Protein AF-A0A944PGG8-F1 (afdb_monomer)

Secondary structure (DSSP, 8-state):
-HHHHHHHHIIIIIHHHHHHHHHH--TT-----TT-S-SSPPPPPPPP-

Solvent-accessible surface area (backbone atoms only — not comparable to full-atom values): 3303 Å² total; per-residue (Å²): 110,70,69,57,52,51,50,50,46,42,59,71,46,53,46,53,50,54,52,50,41,48,72,77,56,47,87,80,66,80,68,93,53,95,82,54,92,59,93,71,77,84,72,78,81,74,80,84,128

Radius of gyration: 17.35 Å; Cα contacts (8 Å, |Δi|>4): 6; chains: 1; bounding box: 37×32×40 Å

Mean predicted aligned error: 8.27 Å

Foldseek 3Di:
DVVVVVVCCCVVPVVVVQVVCCVPPNPVPDDPDPPDPDPDDDDDPDPDD

pLDDT: mean 84.41, std 10.16, range [63.03, 97.81]

Sequence (49 aa):
MRTFLLLIAYYLVVTPIGLLSRLVDDPLARRWNRRADTYWNATAPSPAR

Structure (mmCIF, N/CA/C/O backbone):
data_AF-A0A944PGG8-F1
#
_entry.id   AF-A0A944PGG8-F1
#
loop_
_atom_site.group_PDB
_atom_site.id
_atom_site.type_symbol
_atom_site.label_atom_id
_atom_site.label_alt_id
_atom_site.label_comp_id
_atom_site.label_asym_id
_atom_site.label_entity_id
_atom_site.label_seq_id
_atom_site.pdbx_PDB_ins_code
_atom_site.Cartn_x
_atom_site.Cartn_y
_atom_site.Cartn_z
_atom_site.occupancy
_atom_site.B_iso_or_equiv
_atom_site.auth_seq_id
_atom_site.auth_comp_id
_atom_site.auth_asym_id
_atom_site.auth_atom_id
_atom_site.pdbx_PDB_model_num
ATOM 1 N N . MET A 1 1 ? -16.992 -7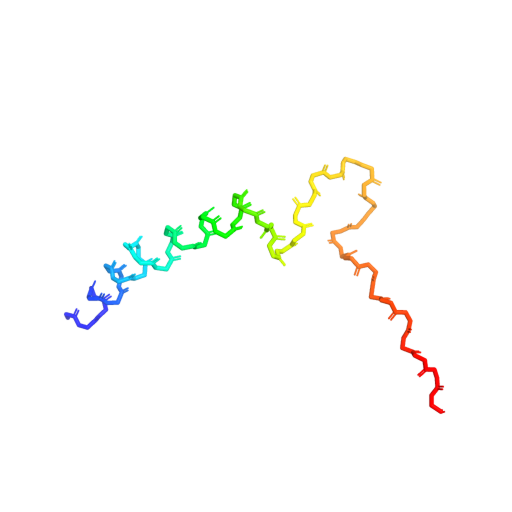.900 16.176 1.00 77.62 1 MET A N 1
ATOM 2 C CA . MET A 1 1 ? -15.897 -7.095 16.775 1.00 77.62 1 MET A CA 1
ATOM 3 C C . MET A 1 1 ? -14.516 -7.426 16.210 1.00 77.62 1 MET A C 1
ATOM 5 O O . MET A 1 1 ? -13.806 -6.492 15.873 1.00 77.62 1 MET A O 1
ATOM 9 N N . ARG A 1 2 ? -14.142 -8.705 16.015 1.00 93.75 2 ARG A N 1
ATOM 10 C CA . ARG A 1 2 ? -12.839 -9.093 15.422 1.00 93.75 2 ARG A CA 1
ATOM 11 C C . ARG A 1 2 ? -12.498 -8.349 14.124 1.00 93.75 2 ARG A C 1
ATOM 13 O O . ARG A 1 2 ? -11.412 -7.804 14.002 1.00 93.75 2 ARG A O 1
ATOM 20 N N . THR A 1 3 ? -13.444 -8.271 13.188 1.00 95.19 3 THR A N 1
ATOM 21 C CA . THR A 1 3 ? -13.257 -7.575 11.904 1.00 95.19 3 THR A CA 1
ATOM 22 C C . THR A 1 3 ? -12.951 -6.089 12.080 1.00 95.19 3 THR A C 1
ATOM 24 O O . THR A 1 3 ? -12.106 -5.556 11.377 1.00 95.19 3 THR A O 1
ATOM 27 N N . PHE A 1 4 ? -13.584 -5.432 13.055 1.00 97.00 4 PHE A N 1
ATOM 28 C CA . PHE A 1 4 ? -13.329 -4.025 13.363 1.00 97.00 4 PHE A CA 1
ATOM 29 C C . PHE A 1 4 ? -11.934 -3.813 13.952 1.00 97.00 4 PHE A C 1
ATOM 31 O O . PHE A 1 4 ? -11.246 -2.879 13.561 1.00 97.00 4 PHE A O 1
ATOM 38 N N . LEU A 1 5 ? -11.483 -4.704 14.838 1.00 96.88 5 LEU A N 1
ATOM 39 C CA . LEU A 1 5 ? -10.121 -4.647 15.373 1.00 96.88 5 LEU A CA 1
ATOM 40 C C . LEU A 1 5 ? -9.075 -4.831 14.267 1.00 96.88 5 LEU A C 1
ATOM 42 O O . LEU A 1 5 ? -8.094 -4.095 14.223 1.00 96.88 5 LEU A O 1
ATOM 46 N N . LEU A 1 6 ? -9.313 -5.762 13.338 1.00 97.31 6 LEU A N 1
ATOM 47 C CA . LEU A 1 6 ? -8.441 -5.969 12.180 1.00 97.31 6 LEU A CA 1
ATOM 48 C C . LEU A 1 6 ? -8.437 -4.762 11.240 1.00 97.31 6 LEU A C 1
ATOM 50 O O . LEU A 1 6 ? -7.373 -4.372 10.776 1.00 97.31 6 LEU A O 1
ATOM 54 N N . LEU A 1 7 ? -9.598 -4.148 10.998 1.00 97.69 7 LEU A N 1
ATOM 55 C CA . LEU A 1 7 ? -9.706 -2.925 10.204 1.00 97.69 7 LEU A CA 1
ATOM 56 C C . LEU 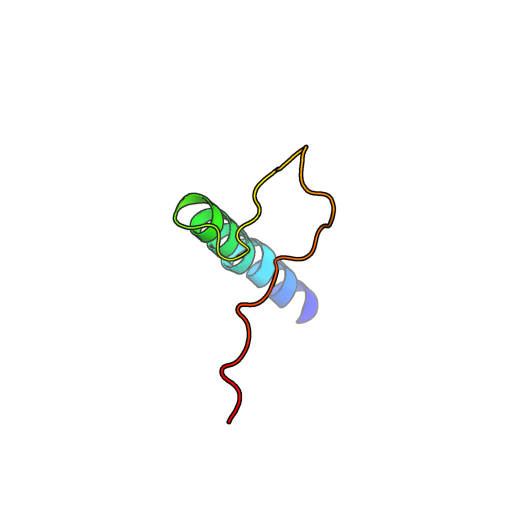A 1 7 ? -8.854 -1.809 10.817 1.00 97.69 7 LEU A C 1
ATOM 58 O O . LEU A 1 7 ? -8.049 -1.199 10.119 1.00 97.69 7 LEU A O 1
ATOM 62 N N . ILE A 1 8 ? -9.009 -1.574 12.122 1.00 97.81 8 ILE A N 1
ATOM 63 C CA . ILE A 1 8 ? -8.273 -0.532 12.842 1.00 97.81 8 ILE A CA 1
ATOM 64 C C . ILE A 1 8 ? -6.768 -0.814 12.792 1.00 97.81 8 ILE A C 1
ATOM 66 O O . ILE A 1 8 ? -6.000 0.075 12.437 1.00 97.81 8 ILE A O 1
ATOM 70 N N . ALA A 1 9 ? -6.340 -2.046 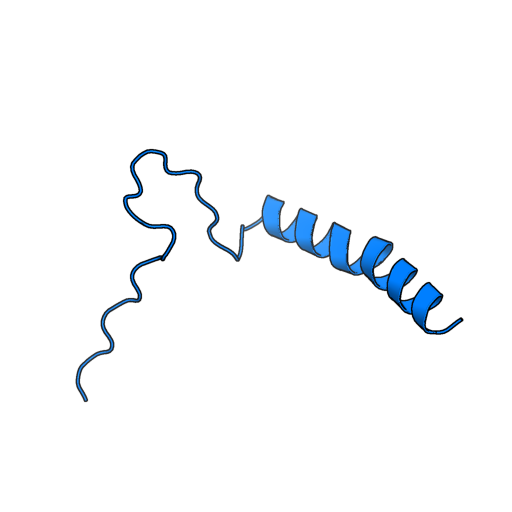13.080 1.00 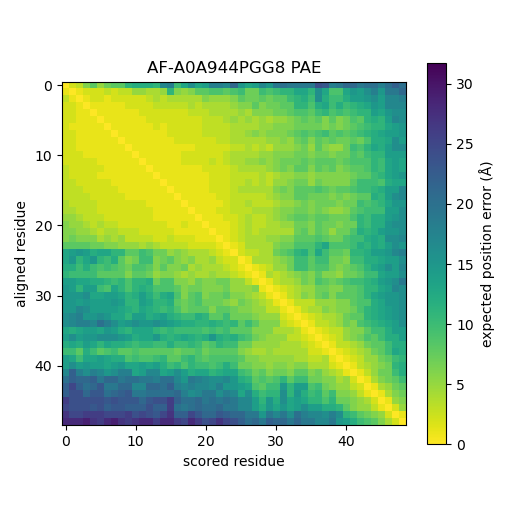97.56 9 ALA A N 1
ATOM 71 C CA . ALA A 1 9 ? -4.928 -2.424 13.025 1.00 97.56 9 ALA A CA 1
ATOM 72 C C . ALA A 1 9 ? -4.346 -2.272 11.609 1.00 97.56 9 ALA A C 1
ATOM 74 O O . ALA A 1 9 ? -3.255 -1.731 11.433 1.00 97.56 9 ALA A O 1
ATOM 75 N N . TYR A 1 10 ? -5.084 -2.694 10.583 1.00 97.31 10 TYR A N 1
ATOM 76 C CA . TYR A 1 10 ? -4.657 -2.550 9.194 1.00 97.31 10 TYR A CA 1
ATOM 77 C C . TYR A 1 10 ? -4.522 -1.075 8.794 1.00 97.31 10 TYR A C 1
ATOM 79 O O . TYR A 1 10 ? -3.535 -0.667 8.176 1.00 97.31 10 TYR A O 1
ATOM 87 N N . TYR A 1 11 ? -5.496 -0.255 9.179 1.00 97.44 11 TYR A N 1
ATOM 88 C CA . TYR A 1 11 ? -5.512 1.156 8.821 1.00 97.44 11 TYR A CA 1
ATOM 89 C C . TYR A 1 11 ? -4.450 1.965 9.578 1.00 97.44 11 TYR A C 1
ATOM 91 O O . 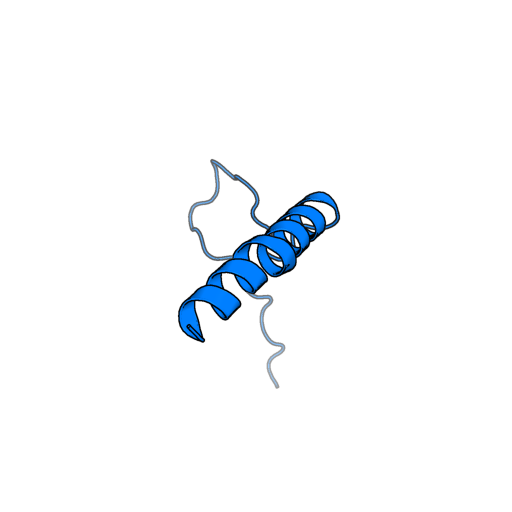TYR A 1 11 ? -3.783 2.804 8.983 1.00 97.44 11 TYR A O 1
ATOM 99 N N . LEU A 1 12 ? -4.254 1.701 10.873 1.00 97.75 12 LEU A N 1
ATOM 100 C CA . LEU A 1 12 ? -3.353 2.488 11.723 1.00 97.75 12 LEU A CA 1
ATOM 101 C C . LEU A 1 12 ? -1.916 1.972 11.775 1.00 97.75 12 LEU A C 1
ATOM 103 O O . LEU A 1 12 ? -1.031 2.735 12.143 1.00 97.75 12 LEU A O 1
ATOM 107 N N . VAL A 1 13 ? -1.666 0.705 11.444 1.00 96.81 13 VAL A N 1
ATOM 108 C CA . VAL A 1 13 ? -0.318 0.117 11.518 1.00 96.81 13 VAL A CA 1
ATOM 109 C C . VAL A 1 13 ? 0.177 -0.242 10.128 1.00 96.81 13 VAL A C 1
ATOM 111 O O . VAL A 1 13 ? 1.172 0.305 9.662 1.00 96.81 13 VAL A O 1
ATOM 114 N N . VAL A 1 14 ? -0.541 -1.119 9.424 1.00 96.50 14 VAL A N 1
ATOM 115 C CA . VAL A 1 14 ? -0.070 -1.655 8.136 1.00 96.50 14 VAL A CA 1
ATOM 116 C C . VAL A 1 14 ? 0.004 -0.561 7.068 1.00 96.50 14 VAL A C 1
ATOM 118 O O . VAL A 1 14 ? 0.997 -0.459 6.351 1.00 96.50 14 VAL A O 1
ATOM 121 N N . THR A 1 15 ? -1.016 0.294 6.988 1.00 95.88 15 THR A N 1
ATOM 122 C CA . THR A 1 15 ? -1.088 1.370 5.986 1.00 95.88 15 THR A CA 1
ATOM 123 C C . THR A 1 15 ? 0.031 2.412 6.137 1.00 95.88 15 THR A C 1
ATOM 125 O O . THR A 1 15 ? 0.726 2.653 5.147 1.00 95.88 15 THR A O 1
ATOM 128 N N . PRO A 1 16 ? 0.279 3.019 7.318 1.00 95.44 16 PRO A N 1
ATOM 129 C CA . PRO A 1 16 ? 1.373 3.977 7.460 1.00 95.44 16 PRO A CA 1
ATOM 130 C C . PRO A 1 16 ? 2.748 3.333 7.300 1.00 95.44 16 PRO A C 1
ATOM 132 O O . PRO A 1 16 ? 3.611 3.963 6.698 1.00 95.44 16 PRO A O 1
ATOM 135 N N . ILE A 1 17 ? 2.949 2.084 7.746 1.00 95.06 17 ILE A N 1
ATOM 136 C CA . ILE A 1 17 ? 4.195 1.351 7.468 1.00 95.06 17 ILE A CA 1
ATOM 137 C C . ILE A 1 17 ? 4.405 1.237 5.956 1.00 95.06 17 ILE A C 1
ATOM 139 O O . ILE A 1 17 ? 5.467 1.605 5.472 1.00 95.06 17 ILE A O 1
ATOM 143 N N . GLY A 1 18 ? 3.393 0.817 5.192 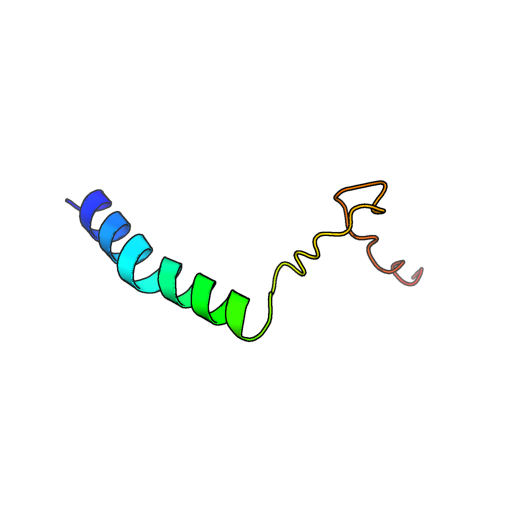1.00 90.88 18 GLY A N 1
ATOM 144 C CA . GLY A 1 18 ? 3.494 0.727 3.733 1.00 90.88 18 GLY A CA 1
ATOM 145 C C . GLY A 1 18 ? 3.765 2.075 3.052 1.00 90.88 18 GLY A C 1
ATOM 146 O O . GLY A 1 18 ? 4.527 2.135 2.087 1.00 90.88 18 GLY A O 1
ATOM 147 N N . LEU A 1 19 ? 3.183 3.166 3.562 1.00 91.38 19 LEU A N 1
ATOM 148 C CA . LEU A 1 19 ? 3.442 4.526 3.073 1.00 91.38 19 LEU A CA 1
ATOM 149 C C . LEU A 1 19 ? 4.872 4.988 3.375 1.00 91.38 19 LEU A C 1
ATOM 151 O O . LEU A 1 19 ? 5.524 5.548 2.496 1.00 91.38 19 LEU A O 1
ATOM 155 N N . LEU A 1 20 ? 5.365 4.729 4.588 1.00 93.25 20 LEU A N 1
ATOM 156 C CA . LEU A 1 20 ? 6.744 5.009 4.991 1.00 93.25 20 LEU A CA 1
ATOM 157 C C . LEU A 1 20 ? 7.736 4.182 4.172 1.00 93.25 20 LEU A C 1
ATOM 159 O O . LEU A 1 20 ? 8.699 4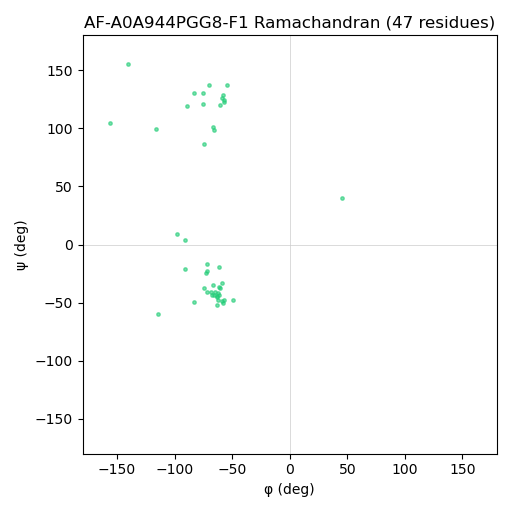.740 3.655 1.00 93.25 20 LEU A O 1
ATOM 163 N N . SER A 1 21 ? 7.475 2.886 3.984 1.00 89.88 21 SER A N 1
ATOM 164 C CA . SER A 1 21 ? 8.282 2.028 3.113 1.00 89.88 21 SER A CA 1
ATOM 165 C C . SER A 1 21 ? 8.336 2.594 1.702 1.00 89.88 21 SER A C 1
ATOM 167 O O . SER A 1 21 ? 9.422 2.781 1.179 1.00 89.88 21 SER A O 1
ATOM 169 N N . ARG A 1 22 ? 7.192 2.982 1.124 1.00 87.38 22 ARG A N 1
ATOM 170 C CA . ARG A 1 22 ? 7.153 3.616 -0.201 1.00 87.38 22 ARG A CA 1
ATOM 171 C C . ARG A 1 22 ? 7.966 4.915 -0.279 1.00 87.38 22 ARG A C 1
ATOM 173 O O . ARG A 1 22 ? 8.474 5.231 -1.349 1.00 87.38 22 ARG A O 1
ATOM 180 N N . LEU A 1 23 ? 8.040 5.680 0.811 1.00 86.75 23 LEU A N 1
ATOM 181 C CA . LEU A 1 23 ? 8.802 6.928 0.860 1.00 86.75 23 LEU A CA 1
ATOM 182 C C . LEU A 1 23 ? 10.317 6.684 0.921 1.00 86.75 23 LEU A C 1
ATOM 184 O O . LEU A 1 23 ? 11.066 7.452 0.327 1.00 86.75 23 LEU A O 1
ATOM 188 N N . VAL A 1 24 ? 10.756 5.652 1.648 1.00 86.94 24 VAL A N 1
ATOM 189 C CA . VAL A 1 24 ? 12.183 5.340 1.834 1.00 86.94 24 VAL A CA 1
ATOM 190 C C . VAL A 1 24 ? 12.734 4.530 0.663 1.00 86.94 24 VAL A C 1
ATOM 192 O O . VAL A 1 24 ? 13.774 4.885 0.119 1.00 86.94 24 VAL A O 1
ATOM 195 N N . ASP A 1 25 ? 12.047 3.458 0.278 1.00 78.94 25 ASP A N 1
ATOM 196 C CA . ASP A 1 25 ? 12.470 2.559 -0.791 1.00 78.94 25 ASP A CA 1
ATOM 197 C C . ASP A 1 25 ? 11.228 1.843 -1.339 1.00 78.94 25 ASP A C 1
ATOM 199 O O . ASP A 1 25 ? 10.652 1.002 -0.652 1.00 78.94 25 ASP A O 1
ATOM 203 N N . ASP A 1 26 ? 10.742 2.234 -2.526 1.00 79.56 26 ASP A N 1
ATOM 204 C CA . ASP A 1 26 ? 9.488 1.709 -3.085 1.00 79.56 26 ASP A CA 1
ATOM 205 C C . ASP A 1 26 ? 9.639 0.219 -3.433 1.00 79.56 26 ASP A C 1
ATOM 207 O O . ASP A 1 26 ? 10.170 -0.113 -4.500 1.00 79.56 26 ASP A O 1
ATOM 211 N N . PRO A 1 27 ? 9.128 -0.704 -2.590 1.00 74.38 27 PRO A N 1
ATOM 212 C CA . PRO A 1 27 ? 9.432 -2.124 -2.728 1.00 74.38 27 PRO A CA 1
ATOM 213 C C . PRO A 1 27 ? 8.728 -2.741 -3.937 1.00 74.38 27 PRO A C 1
ATOM 215 O O . PRO A 1 27 ? 9.089 -3.825 -4.389 1.00 74.38 27 PRO A O 1
ATOM 218 N N . LEU A 1 28 ? 7.711 -2.063 -4.475 1.00 77.00 28 LEU A N 1
ATOM 219 C CA . LEU A 1 28 ? 7.019 -2.497 -5.682 1.00 77.00 28 LEU A CA 1
ATOM 220 C C . LEU A 1 28 ? 7.648 -1.905 -6.949 1.00 77.00 28 LEU A C 1
ATOM 222 O O . LEU A 1 28 ? 7.107 -2.126 -8.034 1.00 77.00 28 LEU A O 1
ATOM 226 N N . ALA A 1 29 ? 8.752 -1.157 -6.819 1.00 73.00 29 ALA A N 1
ATOM 227 C CA . ALA A 1 29 ? 9.457 -0.497 -7.911 1.00 73.00 29 ALA A CA 1
ATOM 228 C C . ALA A 1 29 ? 8.492 0.227 -8.871 1.00 73.00 29 ALA A C 1
ATOM 230 O O . ALA A 1 29 ? 8.648 0.159 -10.097 1.00 73.00 29 ALA A O 1
ATOM 231 N N . ARG A 1 30 ? 7.447 0.887 -8.339 1.00 72.19 30 ARG A N 1
ATOM 232 C CA . ARG A 1 30 ? 6.404 1.516 -9.160 1.00 72.19 30 ARG A CA 1
ATOM 233 C C . ARG A 1 30 ? 6.959 2.784 -9.782 1.00 72.19 30 ARG A C 1
ATOM 235 O O . ARG A 1 30 ? 6.764 3.894 -9.292 1.00 72.19 30 ARG A O 1
ATOM 242 N N . ARG A 1 31 ? 7.606 2.633 -10.931 1.00 70.56 31 ARG A N 1
ATOM 243 C CA . ARG A 1 31 ? 8.024 3.766 -11.746 1.00 70.56 31 ARG A CA 1
ATOM 244 C C . ARG A 1 31 ? 6.909 4.133 -12.711 1.00 70.56 31 ARG A C 1
ATOM 246 O O . ARG A 1 31 ? 6.547 3.346 -13.580 1.00 70.56 31 ARG A O 1
ATOM 253 N N . TRP A 1 32 ? 6.403 5.360 -12.610 1.00 70.25 32 TRP A N 1
ATOM 254 C CA . TRP A 1 32 ? 5.579 5.924 -13.675 1.00 70.25 32 TRP A CA 1
ATOM 255 C C . TRP A 1 32 ? 6.449 6.105 -14.923 1.00 70.25 32 TRP A C 1
ATOM 257 O O . TRP A 1 32 ? 7.223 7.057 -15.031 1.00 70.25 32 TRP A O 1
ATOM 267 N N . ASN A 1 33 ? 6.365 5.159 -15.856 1.00 76.56 33 ASN A N 1
ATOM 268 C CA . ASN A 1 33 ? 7.086 5.200 -17.118 1.00 76.56 33 ASN A CA 1
ATOM 269 C C . ASN A 1 33 ? 6.079 5.292 -18.265 1.00 76.56 33 ASN A C 1
ATOM 271 O O . ASN A 1 33 ? 5.527 4.289 -18.697 1.00 76.56 33 ASN A O 1
ATOM 275 N N . ARG A 1 34 ? 5.863 6.505 -18.784 1.00 76.06 34 ARG A N 1
ATOM 276 C CA . ARG A 1 34 ? 4.946 6.740 -19.914 1.00 76.06 34 ARG A CA 1
ATOM 277 C C . ARG A 1 34 ? 5.377 6.004 -21.194 1.00 76.06 34 ARG A C 1
ATOM 279 O O . ARG A 1 34 ? 4.563 5.831 -22.087 1.00 76.06 34 ARG A O 1
ATOM 286 N N . ARG A 1 35 ? 6.645 5.591 -21.284 1.00 79.88 35 ARG A N 1
ATOM 287 C CA . ARG A 1 35 ? 7.204 4.818 -22.403 1.00 79.88 35 ARG A CA 1
ATOM 288 C C . ARG A 1 35 ? 7.261 3.314 -22.121 1.00 79.88 35 ARG A C 1
ATOM 290 O O . ARG A 1 35 ? 7.937 2.601 -22.847 1.00 79.88 35 ARG A O 1
ATOM 297 N N . ALA A 1 36 ? 6.666 2.838 -21.027 1.00 80.81 36 ALA A N 1
ATOM 298 C CA . ALA A 1 36 ? 6.584 1.407 -20.785 1.00 80.81 36 ALA A CA 1
ATOM 299 C C . ALA A 1 36 ? 5.517 0.804 -21.700 1.00 80.81 36 ALA A C 1
ATOM 301 O O . ALA A 1 36 ? 4.350 1.179 -21.617 1.00 80.81 36 ALA A O 1
ATOM 302 N N . ASP A 1 37 ? 5.927 -0.147 -22.534 1.00 80.62 37 ASP A N 1
ATOM 303 C CA . ASP A 1 37 ? 5.008 -0.873 -23.413 1.00 80.62 37 ASP A CA 1
ATOM 304 C C . ASP A 1 37 ? 4.132 -1.860 -22.629 1.00 80.62 37 ASP A C 1
ATOM 306 O O . ASP A 1 37 ? 3.036 -2.212 -23.059 1.00 80.62 37 ASP A O 1
ATOM 310 N N . THR A 1 38 ? 4.598 -2.308 -21.456 1.00 79.38 38 THR A N 1
ATOM 311 C CA . THR A 1 38 ? 3.857 -3.231 -20.592 1.00 79.38 38 THR A CA 1
ATOM 312 C C . THR A 1 38 ? 4.016 -2.876 -19.117 1.00 79.38 38 THR A C 1
ATOM 314 O O . THR A 1 38 ? 4.998 -2.261 -18.704 1.00 79.38 38 THR A O 1
ATOM 317 N N . TYR A 1 39 ? 3.035 -3.288 -18.313 1.00 77.00 39 TYR A N 1
ATOM 318 C CA . TYR A 1 39 ? 3.061 -3.142 -16.855 1.00 77.00 39 TYR A CA 1
ATOM 319 C C . TYR A 1 39 ? 4.065 -4.090 -16.176 1.00 77.00 39 TYR A C 1
ATOM 321 O O . TYR A 1 39 ? 4.501 -3.838 -15.054 1.00 77.00 39 TYR A O 1
ATOM 329 N N . TRP A 1 40 ? 4.420 -5.195 -16.835 1.00 80.88 40 TRP A N 1
ATOM 330 C CA . TRP A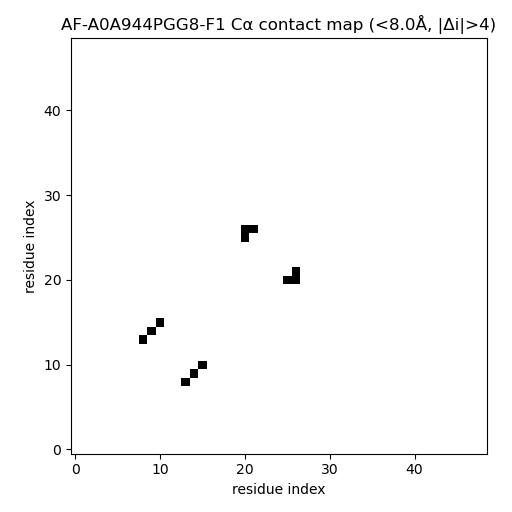 1 40 ? 5.244 -6.243 -16.248 1.00 80.88 40 TRP A CA 1
ATOM 331 C C . TRP A 1 40 ? 6.727 -5.897 -16.346 1.00 80.88 40 TRP A C 1
ATOM 333 O O . TRP A 1 40 ? 7.243 -5.580 -17.415 1.00 80.88 40 TRP A O 1
ATOM 343 N N . ASN A 1 41 ? 7.432 -6.015 -15.223 1.00 76.69 41 ASN A N 1
ATOM 344 C CA . ASN A 1 41 ? 8.885 -5.928 -15.216 1.00 76.69 41 ASN A CA 1
ATOM 345 C C . ASN A 1 41 ? 9.467 -7.229 -15.780 1.00 76.69 41 ASN A C 1
ATOM 347 O O . ASN A 1 41 ? 9.097 -8.320 -15.339 1.00 76.69 41 ASN A O 1
ATOM 351 N N . ALA A 1 42 ? 10.390 -7.118 -16.736 1.00 75.19 42 ALA A N 1
ATOM 352 C CA . ALA A 1 42 ? 11.116 -8.271 -17.249 1.00 75.19 42 ALA A CA 1
ATOM 353 C C . ALA A 1 42 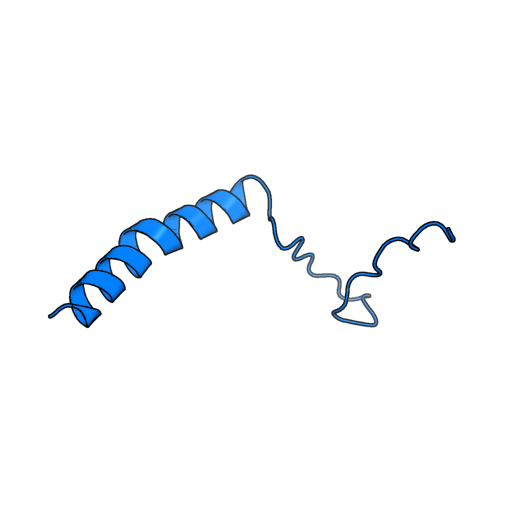? 11.892 -8.927 -16.099 1.00 75.19 42 ALA A C 1
ATOM 355 O O . ALA A 1 42 ? 12.723 -8.292 -15.449 1.00 75.19 42 ALA A O 1
ATOM 356 N N . THR A 1 43 ? 11.593 -10.193 -15.818 1.00 73.50 43 THR A N 1
ATOM 357 C CA . THR A 1 43 ? 12.373 -10.974 -14.857 1.00 73.50 43 THR A CA 1
ATOM 358 C C . THR A 1 43 ? 13.735 -11.260 -15.481 1.00 73.50 43 THR A C 1
ATOM 360 O O . THR A 1 43 ? 13.807 -11.567 -16.672 1.00 73.50 43 THR A O 1
ATOM 363 N N . ALA A 1 44 ? 14.817 -11.140 -14.706 1.00 72.81 44 ALA A N 1
ATOM 364 C CA . ALA A 1 44 ? 16.140 -11.516 -15.193 1.00 72.81 44 ALA A CA 1
ATOM 365 C C . ALA A 1 44 ? 16.094 -12.966 -15.713 1.00 72.81 44 ALA A C 1
ATOM 367 O O . ALA A 1 44 ? 15.460 -13.810 -15.069 1.00 72.81 44 ALA A O 1
ATOM 368 N N . PRO A 1 45 ? 16.713 -13.268 -16.869 1.00 74.44 45 PRO A N 1
ATOM 369 C CA . PRO A 1 45 ? 16.719 -14.625 -17.394 1.00 74.44 45 PRO A CA 1
ATOM 370 C C . PRO A 1 45 ? 17.327 -15.559 -16.343 1.00 74.44 45 PRO A C 1
ATOM 372 O O . PRO A 1 45 ? 18.447 -15.335 -15.883 1.00 74.44 45 PRO A O 1
ATOM 375 N N . SER A 1 46 ? 16.574 -16.586 -15.934 1.00 75.69 46 SER A N 1
ATOM 376 C CA . SER A 1 46 ? 17.106 -17.638 -15.066 1.00 75.69 46 SER A CA 1
ATOM 377 C C . SER A 1 46 ? 18.304 -18.266 -15.778 1.00 75.69 46 SER A C 1
ATOM 379 O O . SER A 1 46 ? 18.152 -18.644 -16.944 1.00 75.69 46 SER A O 1
ATOM 381 N N . PRO A 1 47 ? 19.477 -18.396 -15.131 1.00 72.69 47 PRO A N 1
ATOM 382 C CA . PRO A 1 47 ? 20.587 -19.103 -15.743 1.00 72.69 47 PRO A CA 1
ATOM 383 C C . PRO A 1 47 ? 20.115 -20.528 -16.038 1.00 72.69 47 PRO A C 1
ATOM 385 O O . PRO A 1 47 ? 19.549 -21.195 -15.167 1.00 72.69 47 PRO A O 1
ATOM 388 N N . ALA A 1 48 ? 20.257 -20.945 -17.297 1.00 75.62 48 ALA A N 1
ATOM 389 C CA . ALA A 1 48 ? 19.962 -22.306 -17.714 1.00 75.62 48 ALA A CA 1
ATOM 390 C C . ALA A 1 48 ? 20.830 -23.251 -16.871 1.00 75.62 48 ALA A C 1
ATOM 392 O O . ALA A 1 48 ? 22.043 -23.057 -16.785 1.00 75.62 48 ALA A O 1
ATOM 393 N N . ARG A 1 49 ? 20.181 -24.194 -16.185 1.00 63.03 49 ARG A N 1
ATOM 394 C CA . ARG A 1 49 ? 20.850 -25.231 -15.399 1.00 63.03 49 ARG A CA 1
ATOM 395 C C . ARG A 1 49 ? 21.397 -26.311 -16.318 1.00 63.03 49 ARG A C 1
ATOM 397 O O . ARG A 1 49 ? 20.666 -26.671 -17.266 1.00 63.03 49 ARG A O 1
#